Protein AF-A0A921BFM6-F1 (afdb_monomer)

pLDDT: mean 83.02, std 19.75, range [36.56, 97.94]

Structure (mmCIF, N/CA/C/O backbone):
data_AF-A0A921BFM6-F1
#
_entry.id   AF-A0A921BFM6-F1
#
loop_
_atom_site.group_PDB
_atom_site.id
_atom_site.type_symbol
_atom_site.label_atom_id
_atom_site.label_alt_id
_atom_site.label_comp_id
_atom_site.label_asym_id
_atom_site.label_entity_id
_atom_site.label_seq_id
_atom_site.pdbx_PDB_ins_code
_atom_site.Cartn_x
_atom_site.Cartn_y
_atom_site.Cartn_z
_atom_site.occupancy
_atom_site.B_iso_or_equiv
_atom_site.auth_seq_id
_atom_site.auth_comp_id
_atom_site.auth_asym_id
_atom_site.auth_atom_id
_atom_site.pdbx_PDB_model_num
ATOM 1 N N . MET A 1 1 ? 4.224 18.961 5.318 1.00 77.62 1 MET A N 1
ATOM 2 C CA . MET A 1 1 ? 5.336 17.992 5.447 1.00 77.62 1 MET A CA 1
ATOM 3 C C . MET A 1 1 ? 6.058 17.922 4.110 1.00 77.62 1 MET A C 1
ATOM 5 O O . MET A 1 1 ? 5.379 17.874 3.093 1.00 77.62 1 MET A O 1
ATOM 9 N N . ASN A 1 2 ? 7.393 17.958 4.097 1.00 95.88 2 ASN A N 1
ATOM 10 C CA . ASN A 1 2 ? 8.196 17.731 2.885 1.00 95.88 2 ASN A CA 1
ATOM 11 C C . ASN A 1 2 ? 8.639 16.253 2.784 1.00 95.88 2 ASN A C 1
ATOM 13 O O . ASN A 1 2 ? 8.451 15.473 3.718 1.00 95.88 2 ASN A O 1
ATOM 17 N N . VAL A 1 3 ? 9.223 15.857 1.651 1.00 94.50 3 VAL A N 1
ATOM 18 C CA . VAL A 1 3 ? 9.601 14.454 1.385 1.00 94.50 3 VAL A CA 1
ATOM 19 C C . VAL A 1 3 ? 10.648 13.932 2.377 1.00 94.50 3 VAL A C 1
ATOM 21 O O . VAL A 1 3 ? 10.538 12.802 2.859 1.00 94.50 3 VAL A O 1
ATOM 24 N N . THR A 1 4 ? 11.642 14.754 2.722 1.00 97.62 4 THR A N 1
ATOM 25 C CA . THR A 1 4 ? 12.706 14.390 3.670 1.00 97.62 4 THR A CA 1
ATOM 26 C C . THR A 1 4 ? 12.125 14.057 5.041 1.00 97.62 4 THR A C 1
ATOM 28 O O . THR A 1 4 ? 12.403 13.002 5.609 1.00 97.62 4 THR A O 1
ATOM 31 N N . GLU A 1 5 ? 11.245 14.920 5.536 1.00 97.31 5 GLU A N 1
ATOM 32 C CA . GLU A 1 5 ? 10.546 14.738 6.801 1.00 97.31 5 G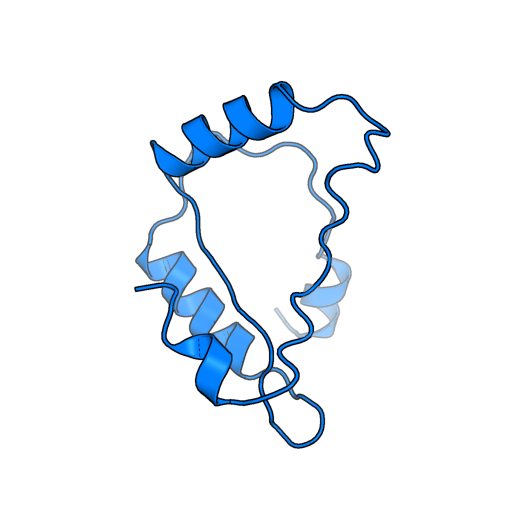LU A CA 1
ATOM 33 C C . GLU A 1 5 ? 9.641 13.501 6.817 1.00 97.31 5 GLU A C 1
ATOM 35 O O . GLU A 1 5 ? 9.604 12.778 7.813 1.00 97.31 5 GLU A O 1
ATOM 40 N N . ALA A 1 6 ? 8.905 13.252 5.730 1.00 95.19 6 ALA A N 1
ATOM 41 C CA . ALA A 1 6 ? 8.054 12.070 5.604 1.00 95.19 6 ALA A CA 1
ATOM 42 C C . ALA A 1 6 ? 8.881 10.782 5.703 1.00 95.19 6 ALA A C 1
ATOM 44 O O . ALA A 1 6 ? 8.518 9.843 6.413 1.00 95.19 6 ALA A O 1
ATOM 45 N N . THR A 1 7 ? 10.036 10.774 5.038 1.00 95.56 7 THR A N 1
ATOM 46 C CA . THR A 1 7 ? 10.950 9.630 5.016 1.00 95.56 7 THR A CA 1
ATOM 47 C C . THR A 1 7 ? 11.540 9.353 6.399 1.00 95.56 7 THR A C 1
ATOM 49 O O . THR A 1 7 ? 11.587 8.198 6.816 1.00 95.56 7 THR A O 1
ATOM 52 N N . GLN A 1 8 ? 11.936 10.397 7.135 1.00 96.81 8 GLN A N 1
ATOM 53 C CA . GLN A 1 8 ? 12.488 10.272 8.491 1.00 96.81 8 GLN A CA 1
ATOM 54 C C . GLN A 1 8 ? 11.453 9.796 9.519 1.00 96.81 8 GLN A C 1
ATOM 56 O O . GLN A 1 8 ? 11.798 9.064 10.443 1.00 96.81 8 GLN A O 1
ATOM 61 N N . ARG A 1 9 ? 10.183 10.193 9.368 1.00 97.12 9 ARG A N 1
ATOM 62 C CA . ARG A 1 9 ? 9.104 9.807 10.293 1.00 97.12 9 ARG A CA 1
ATOM 63 C C . ARG A 1 9 ? 8.571 8.390 10.064 1.00 97.12 9 ARG A C 1
ATOM 65 O O . ARG A 1 9 ? 7.924 7.842 10.954 1.00 97.12 9 ARG A O 1
ATOM 72 N N . ARG A 1 10 ? 8.814 7.779 8.899 1.00 96.50 10 ARG A N 1
ATOM 73 C CA . ARG A 1 10 ? 8.333 6.426 8.588 1.00 96.50 10 ARG A CA 1
ATOM 74 C C . ARG A 1 10 ? 8.991 5.390 9.507 1.00 96.50 10 ARG A C 1
ATOM 76 O O . ARG A 1 10 ? 10.194 5.152 9.429 1.00 96.50 10 ARG A O 1
ATOM 83 N N . ALA A 1 11 ? 8.178 4.687 10.289 1.00 96.31 11 ALA A N 1
ATOM 84 C CA . ALA A 1 11 ? 8.619 3.619 11.184 1.00 96.31 11 ALA A CA 1
ATOM 85 C C . ALA A 1 11 ? 7.913 2.286 10.886 1.00 96.31 11 ALA A C 1
ATOM 87 O O . ALA A 1 11 ? 6.803 2.255 10.356 1.00 96.31 11 ALA A O 1
ATOM 88 N N . SER A 1 12 ? 8.556 1.171 11.246 1.00 96.88 12 SER A N 1
ATOM 89 C CA . SER A 1 12 ? 7.929 -0.157 11.217 1.00 96.88 12 SER A CA 1
ATOM 90 C C . SER A 1 12 ? 7.109 -0.368 12.491 1.00 96.88 12 SER A C 1
ATOM 92 O O . SER A 1 12 ? 7.651 -0.749 13.532 1.00 96.88 12 SER A O 1
ATOM 94 N N . ILE A 1 13 ? 5.809 -0.095 12.403 1.00 96.81 13 ILE A N 1
ATOM 95 C CA . ILE A 1 13 ? 4.853 -0.233 13.507 1.00 96.81 13 ILE A CA 1
ATOM 96 C C . ILE A 1 13 ? 4.527 -1.714 13.750 1.00 96.81 13 ILE A C 1
ATOM 98 O O . ILE A 1 13 ? 4.342 -2.477 12.804 1.00 96.81 13 ILE A O 1
ATOM 102 N N . ARG A 1 14 ? 4.493 -2.127 15.025 1.00 96.38 14 ARG A N 1
ATOM 103 C CA . ARG A 1 14 ? 4.275 -3.528 15.449 1.00 96.38 14 ARG A CA 1
ATOM 104 C C . ARG A 1 14 ? 2.993 -3.753 16.258 1.00 96.38 14 ARG A C 1
ATOM 106 O O . ARG A 1 14 ? 2.728 -4.880 16.655 1.00 96.38 14 ARG A O 1
ATOM 113 N N . SER A 1 15 ? 2.216 -2.702 16.503 1.00 96.31 15 SER A N 1
ATOM 114 C CA . SER A 1 15 ? 0.903 -2.764 17.149 1.00 96.31 15 SER A CA 1
ATOM 115 C C . SER A 1 15 ? 0.013 -1.677 16.551 1.00 96.31 15 SER A C 1
ATOM 117 O O . SER A 1 15 ? 0.481 -0.553 16.366 1.00 96.31 15 SER A O 1
ATOM 119 N N . PHE A 1 16 ? -1.231 -2.017 16.222 1.00 94.50 16 PHE A N 1
ATOM 120 C CA . PHE A 1 16 ? -2.188 -1.134 15.552 1.00 94.50 16 PHE A CA 1
ATOM 121 C C . PHE A 1 16 ? -3.439 -0.965 16.412 1.00 94.50 16 PHE A C 1
ATOM 123 O O . PHE A 1 16 ? -3.787 -1.854 17.190 1.00 94.50 16 PHE A O 1
ATOM 130 N N . LEU A 1 17 ? -4.108 0.176 16.259 1.00 96.69 17 LEU A N 1
ATOM 131 C CA . LEU A 1 17 ? -5.410 0.423 16.872 1.00 96.69 17 LEU A CA 1
ATOM 132 C C . LEU A 1 17 ? -6.488 -0.466 16.225 1.00 96.69 17 LEU A C 1
ATOM 134 O O . LEU A 1 17 ? -6.311 -0.899 15.083 1.00 96.69 17 LEU A O 1
ATOM 138 N N . PRO A 1 18 ? -7.595 -0.751 16.935 1.00 93.12 18 PRO A N 1
ATOM 139 C CA . PRO A 1 18 ? -8.716 -1.506 16.377 1.00 93.12 18 PRO A CA 1
ATOM 140 C C . PRO A 1 18 ? -9.522 -0.706 15.341 1.00 93.12 18 PRO A C 1
ATOM 142 O O . PRO A 1 18 ? -10.347 -1.293 14.644 1.00 93.12 18 PRO A O 1
ATOM 145 N N . ASP A 1 19 ? -9.296 0.606 15.243 1.00 94.50 19 ASP A N 1
ATOM 146 C CA . ASP A 1 19 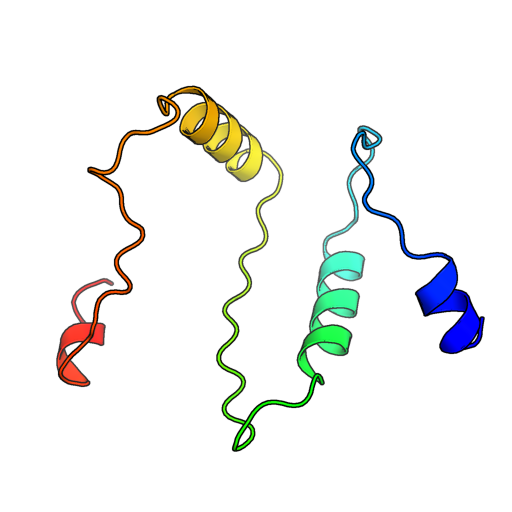? -10.016 1.498 14.339 1.00 94.50 19 ASP A CA 1
ATOM 147 C C . ASP A 1 19 ? -9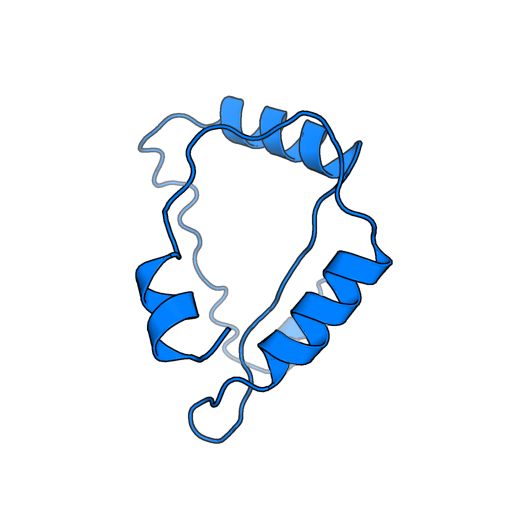.688 1.185 12.867 1.00 94.50 19 ASP A C 1
ATOM 149 O O . ASP A 1 19 ? -8.519 1.258 12.466 1.00 94.50 19 ASP A O 1
ATOM 153 N N . PRO A 1 20 ? -10.691 0.834 12.041 1.00 92.88 20 PRO A N 1
ATOM 154 C CA . PRO A 1 20 ? -10.464 0.556 10.632 1.00 92.88 20 PRO A CA 1
ATOM 155 C C . PRO A 1 20 ? -10.204 1.847 9.843 1.00 92.88 20 PRO A C 1
ATOM 157 O O . PRO A 1 20 ? -10.752 2.908 10.137 1.00 92.88 20 PRO A O 1
ATOM 160 N N . VAL A 1 21 ? -9.394 1.731 8.791 1.00 94.81 21 VAL A N 1
ATOM 161 C CA . VAL A 1 21 ? -9.232 2.770 7.762 1.00 94.81 21 VAL A CA 1
ATOM 162 C C . VAL A 1 21 ? -10.375 2.629 6.754 1.00 94.81 21 VAL A C 1
ATOM 164 O O . VAL A 1 21 ? -10.758 1.500 6.443 1.00 94.81 21 VAL A O 1
ATOM 167 N N . THR A 1 22 ? -10.922 3.738 6.244 1.00 95.19 22 THR A N 1
ATOM 168 C CA . THR A 1 22 ? -12.017 3.660 5.263 1.00 95.19 22 THR A CA 1
ATOM 169 C C . THR A 1 22 ? -11.518 3.177 3.901 1.00 95.19 22 THR A C 1
ATOM 171 O O . THR A 1 22 ? -10.348 3.355 3.543 1.00 95.19 22 THR A O 1
ATOM 174 N N . ASP A 1 23 ? -12.412 2.584 3.113 1.00 93.69 23 ASP A N 1
ATOM 175 C CA . ASP A 1 23 ? -12.062 2.071 1.788 1.00 93.69 23 ASP A CA 1
ATOM 176 C C . ASP A 1 23 ? -11.652 3.200 0.829 1.00 93.69 23 ASP A C 1
ATOM 178 O O . ASP A 1 23 ? -10.746 3.020 0.015 1.00 93.69 23 ASP A O 1
ATOM 182 N N . GLU A 1 24 ? -12.240 4.392 0.967 1.00 96.88 24 GLU A N 1
ATOM 183 C CA . GLU A 1 24 ? -11.865 5.582 0.196 1.00 96.88 24 GLU A CA 1
ATOM 184 C C . GLU A 1 24 ? -10.420 5.994 0.481 1.00 96.88 24 GLU A C 1
ATOM 186 O O . GLU A 1 24 ? -9.640 6.202 -0.445 1.00 96.88 24 GLU A O 1
ATOM 191 N N . GLN A 1 25 ? -10.023 6.031 1.757 1.00 96.62 25 GLN A N 1
ATOM 192 C CA . GLN A 1 25 ? -8.652 6.373 2.142 1.00 96.62 25 GLN A CA 1
ATOM 193 C C . GLN A 1 25 ? -7.639 5.362 1.594 1.00 96.62 25 GLN A C 1
ATOM 195 O O . GLN A 1 25 ? -6.551 5.742 1.155 1.00 96.62 25 GLN A O 1
ATOM 200 N N . ILE A 1 26 ? -7.983 4.070 1.614 1.00 96.50 26 ILE A N 1
ATOM 201 C CA . ILE A 1 26 ? -7.135 3.014 1.050 1.00 96.50 26 ILE A CA 1
ATOM 202 C C . ILE A 1 26 ? -7.019 3.188 -0.465 1.00 96.50 26 ILE A C 1
ATOM 204 O O . ILE A 1 26 ? -5.915 3.105 -1.006 1.00 96.50 26 ILE A O 1
ATOM 208 N N . LYS A 1 27 ? -8.136 3.446 -1.148 1.00 96.31 27 LYS A N 1
ATOM 209 C CA . LYS A 1 27 ? -8.167 3.662 -2.594 1.00 96.31 27 LYS A CA 1
ATOM 210 C C . LYS A 1 27 ? -7.285 4.842 -2.998 1.00 96.31 27 LYS A C 1
ATOM 212 O O . LYS A 1 27 ? -6.393 4.658 -3.824 1.00 96.31 27 LYS A O 1
ATOM 217 N N . ASP A 1 28 ? -7.467 5.997 -2.365 1.00 97.94 28 ASP A N 1
ATOM 218 C CA . ASP A 1 28 ? -6.689 7.206 -2.647 1.00 97.94 28 ASP A CA 1
ATOM 219 C C . ASP A 1 28 ? -5.184 6.962 -2.442 1.00 97.94 28 ASP A C 1
ATOM 221 O O . ASP A 1 28 ? -4.348 7.345 -3.266 1.00 97.94 28 ASP A O 1
ATOM 225 N N . LEU A 1 29 ? -4.817 6.257 -1.366 1.00 97.19 29 LEU A N 1
ATOM 226 C CA . LEU A 1 29 ? -3.428 5.900 -1.085 1.00 97.19 29 LEU A CA 1
ATOM 227 C C . LEU A 1 29 ? -2.833 4.997 -2.177 1.00 97.19 29 LEU A C 1
ATOM 229 O O . LEU A 1 29 ? -1.693 5.208 -2.604 1.00 97.19 29 LEU A O 1
ATOM 233 N N . LEU A 1 30 ? -3.586 3.996 -2.634 1.00 96.75 30 LEU A N 1
ATOM 234 C CA . LEU A 1 30 ? -3.136 3.070 -3.672 1.00 96.75 30 LEU A CA 1
ATOM 235 C C . LEU A 1 30 ? -3.021 3.740 -5.044 1.00 96.75 30 LEU A C 1
ATOM 237 O O . LEU A 1 30 ? -2.072 3.443 -5.769 1.00 96.75 30 LEU A O 1
ATOM 241 N N . GLU A 1 31 ? -3.918 4.670 -5.379 1.00 96.50 31 GLU A N 1
ATOM 242 C CA . GLU A 1 31 ? -3.839 5.470 -6.609 1.00 96.50 31 GLU A CA 1
ATOM 243 C C . GLU A 1 31 ? -2.582 6.351 -6.646 1.00 96.50 31 GLU A C 1
ATOM 245 O O . GLU A 1 31 ? -1.934 6.491 -7.685 1.00 96.50 31 GLU A O 1
ATOM 250 N N . VAL A 1 32 ? -2.180 6.920 -5.507 1.00 96.62 32 VAL A N 1
ATOM 251 C CA . VAL A 1 32 ? -0.919 7.670 -5.415 1.00 96.62 32 VAL A CA 1
ATOM 252 C C . VAL A 1 32 ? 0.282 6.724 -5.503 1.00 96.62 32 VAL A C 1
ATOM 254 O O . VAL A 1 32 ? 1.238 7.000 -6.235 1.00 96.62 32 VAL A O 1
ATOM 257 N N . ALA A 1 33 ? 0.241 5.594 -4.793 1.00 95.94 33 ALA A N 1
ATOM 258 C CA . ALA A 1 33 ? 1.333 4.622 -4.759 1.00 95.94 33 ALA A CA 1
ATOM 259 C C . ALA A 1 33 ? 1.589 3.956 -6.122 1.00 95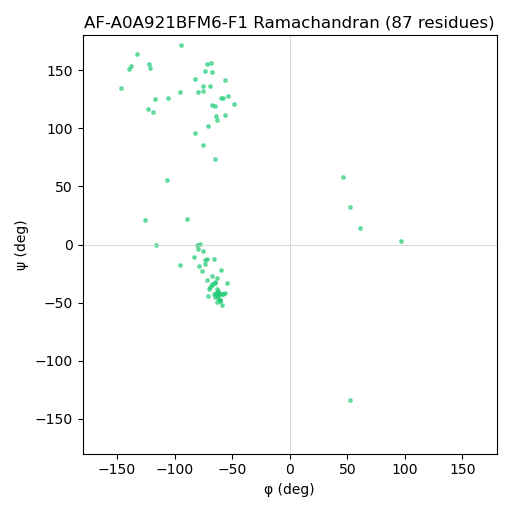.94 33 ALA A C 1
ATOM 261 O O . ALA A 1 33 ? 2.741 3.661 -6.452 1.00 95.94 33 ALA A O 1
ATOM 262 N N . SER A 1 34 ? 0.552 3.765 -6.944 1.00 95.38 34 SER A N 1
ATOM 263 C CA . SER A 1 34 ? 0.673 3.151 -8.273 1.00 95.38 34 SER A CA 1
ATOM 264 C C . SER A 1 34 ? 1.489 3.986 -9.262 1.00 95.38 34 SER A C 1
ATOM 266 O O . SER A 1 34 ? 1.871 3.488 -10.316 1.00 95.38 34 SER A O 1
ATOM 268 N N . ARG A 1 35 ? 1.788 5.250 -8.940 1.00 95.06 35 ARG A N 1
ATOM 269 C CA . ARG A 1 35 ? 2.628 6.133 -9.763 1.00 95.06 35 ARG A CA 1
ATOM 270 C C . ARG A 1 35 ? 4.128 5.896 -9.576 1.00 95.06 35 ARG A C 1
ATOM 272 O O . ARG A 1 35 ? 4.929 6.598 -10.195 1.00 95.06 35 ARG A O 1
ATOM 279 N N . ALA A 1 36 ? 4.525 4.958 -8.714 1.00 95.75 36 ALA A N 1
ATOM 280 C CA . ALA A 1 36 ? 5.926 4.606 -8.530 1.00 95.75 36 ALA A CA 1
ATOM 281 C C . ALA A 1 36 ? 6.568 4.178 -9.869 1.00 95.75 36 ALA A C 1
ATOM 283 O O . ALA A 1 36 ? 5.928 3.501 -10.671 1.00 95.75 36 ALA A O 1
ATOM 284 N N . PRO A 1 37 ? 7.827 4.545 -10.154 1.00 95.88 37 PRO A N 1
ATOM 285 C CA . PRO A 1 37 ? 8.491 4.101 -11.374 1.00 95.88 37 PRO A CA 1
ATOM 286 C C . PRO A 1 37 ? 8.740 2.585 -11.349 1.00 95.88 37 PRO A C 1
ATOM 288 O O . PRO A 1 37 ? 9.002 1.990 -10.304 1.00 95.88 37 PRO A O 1
ATOM 291 N N . SER A 1 38 ? 8.714 1.956 -12.523 1.00 96.19 38 SER A N 1
ATOM 292 C CA . SER A 1 38 ? 9.101 0.553 -12.713 1.00 96.19 38 SER A CA 1
ATOM 293 C C . SER A 1 38 ? 9.933 0.392 -13.985 1.00 96.19 38 SER A C 1
ATOM 295 O O . SER A 1 38 ? 9.823 1.194 -14.914 1.00 96.19 38 SER A O 1
ATOM 297 N N . GLY A 1 39 ? 10.789 -0.632 -14.039 1.00 96.06 39 GLY A N 1
ATOM 298 C CA . GLY A 1 39 ? 11.601 -0.916 -15.227 1.00 96.06 39 GLY A CA 1
ATOM 299 C C . GLY A 1 39 ? 10.714 -1.143 -16.453 1.00 96.06 39 GLY A C 1
ATOM 300 O O . GLY A 1 39 ? 9.780 -1.938 -16.391 1.00 96.06 39 GLY A O 1
ATOM 301 N N . GLY A 1 40 ? 10.954 -0.399 -17.536 1.00 96.06 40 GLY A N 1
ATOM 302 C CA . GLY A 1 40 ? 10.100 -0.431 -18.732 1.00 96.06 40 GLY A CA 1
ATOM 303 C C . GLY A 1 40 ? 8.644 -0.005 -18.490 1.00 96.06 40 GLY A C 1
ATOM 304 O O . GLY A 1 40 ? 7.792 -0.285 -19.323 1.00 96.06 40 GLY A O 1
ATOM 305 N N . ASN A 1 41 ? 8.350 0.626 -17.346 1.00 94.38 41 ASN A N 1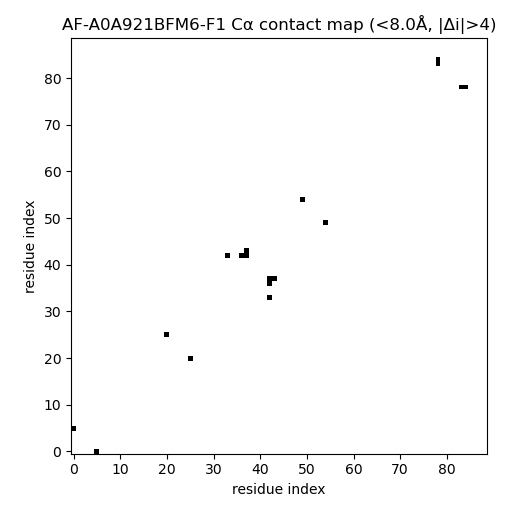
ATOM 306 C CA . ASN A 1 41 ? 7.007 0.982 -16.890 1.00 94.38 41 ASN A CA 1
ATOM 307 C C . ASN A 1 41 ? 6.000 -0.190 -16.882 1.00 94.38 41 ASN A C 1
ATOM 309 O O . ASN A 1 41 ? 4.807 0.004 -17.115 1.00 94.38 41 ASN A O 1
ATOM 313 N N . VAL A 1 42 ? 6.470 -1.415 -16.628 1.00 95.75 42 VAL A N 1
ATOM 31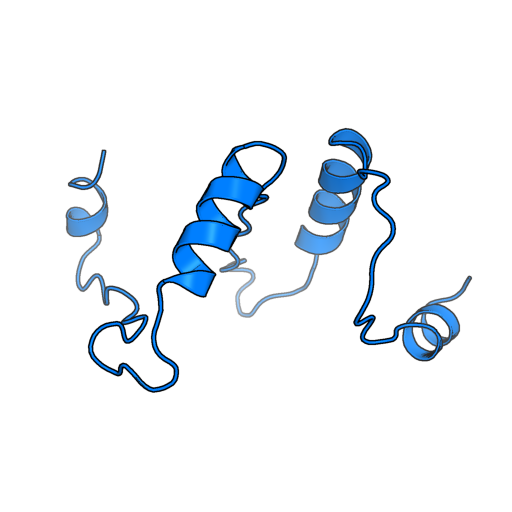4 C CA . VAL A 1 42 ? 5.622 -2.621 -16.677 1.00 95.75 42 VAL A CA 1
ATOM 315 C C . VAL A 1 42 ? 4.665 -2.753 -15.492 1.00 95.75 42 VAL A C 1
ATOM 317 O O . VAL A 1 42 ? 3.770 -3.589 -15.541 1.00 95.75 42 VAL A O 1
ATOM 320 N N . GLN A 1 43 ? 4.865 -1.960 -14.433 1.00 95.19 43 GLN A N 1
ATOM 321 C CA . GLN A 1 43 ? 3.989 -1.873 -13.257 1.00 95.19 43 GLN A CA 1
ATOM 322 C C . GLN A 1 43 ? 3.586 -3.262 -12.717 1.00 95.19 43 GLN A C 1
ATOM 324 O O . GLN A 1 43 ? 2.405 -3.597 -12.653 1.00 95.19 43 GLN A O 1
ATOM 329 N N . PRO A 1 44 ? 4.556 -4.123 -12.346 1.00 95.38 44 PRO A N 1
ATOM 330 C CA . PRO A 1 44 ? 4.304 -5.551 -12.142 1.00 95.38 44 PRO A CA 1
ATOM 331 C C . PRO A 1 44 ? 3.614 -5.869 -10.805 1.00 95.38 44 PRO A C 1
ATOM 333 O O . PRO A 1 44 ? 3.417 -7.040 -10.472 1.00 95.38 44 PRO A O 1
ATOM 336 N N . TRP A 1 45 ? 3.317 -4.854 -9.991 1.00 94.12 45 TRP A N 1
ATOM 337 C CA . TRP A 1 45 ? 2.710 -5.031 -8.679 1.00 94.12 45 TRP A CA 1
ATOM 338 C C . TRP A 1 45 ? 1.265 -5.516 -8.802 1.00 94.12 45 TRP A C 1
ATOM 340 O O . TRP A 1 45 ? 0.468 -5.010 -9.587 1.00 94.12 45 TRP A O 1
ATOM 350 N N . ARG A 1 46 ? 0.917 -6.494 -7.963 1.00 94.44 46 ARG A N 1
ATOM 351 C CA . ARG A 1 46 ? -0.462 -6.916 -7.712 1.00 94.44 46 ARG A CA 1
ATOM 352 C C . ARG A 1 46 ? -0.740 -6.679 -6.240 1.00 94.44 46 ARG A C 1
ATOM 354 O O . ARG A 1 46 ? -0.098 -7.302 -5.394 1.00 94.44 46 ARG A O 1
ATOM 361 N N . VAL A 1 47 ? -1.643 -5.752 -5.951 1.00 94.44 47 VAL A N 1
ATOM 362 C CA . VAL A 1 47 ? -2.010 -5.387 -4.584 1.00 94.44 47 VAL A CA 1
ATOM 363 C C . VAL A 1 47 ? -3.384 -5.967 -4.295 1.00 94.44 47 VAL A C 1
ATOM 365 O O . VAL A 1 47 ? -4.323 -5.736 -5.050 1.00 94.44 47 VAL A O 1
ATOM 368 N N . TYR A 1 48 ? -3.484 -6.724 -3.207 1.00 94.31 48 TYR A N 1
ATOM 369 C CA . TYR A 1 48 ? -4.743 -7.254 -2.700 1.00 94.31 48 TYR A CA 1
ATOM 370 C C . TYR A 1 48 ? -4.975 -6.661 -1.317 1.00 94.31 48 TYR A C 1
ATOM 372 O O . TYR A 1 48 ? -4.112 -6.770 -0.445 1.00 94.31 48 TYR A O 1
ATOM 380 N N . VAL A 1 49 ? -6.126 -6.024 -1.131 1.00 94.00 49 VAL A N 1
ATOM 381 C CA . VAL A 1 49 ? -6.556 -5.481 0.159 1.00 94.00 49 VAL A CA 1
ATOM 382 C C . VAL A 1 49 ? -7.459 -6.515 0.823 1.00 94.00 49 VAL A C 1
ATOM 384 O O . VAL A 1 49 ? -8.364 -7.044 0.181 1.00 94.00 49 VAL A O 1
ATOM 387 N N . ILE A 1 50 ? -7.193 -6.826 2.092 1.00 93.94 50 ILE A N 1
ATOM 388 C CA . ILE A 1 50 ? -7.978 -7.778 2.885 1.00 93.94 50 ILE A CA 1
ATOM 389 C C . ILE A 1 50 ? -8.493 -7.092 4.153 1.00 93.94 50 ILE A C 1
ATOM 391 O O . ILE A 1 50 ? -7.708 -6.685 5.002 1.00 93.94 50 ILE A O 1
ATOM 395 N N . ASN A 1 51 ? -9.817 -6.980 4.274 1.00 92.50 51 ASN A N 1
ATOM 396 C CA . ASN A 1 51 ? -10.528 -6.336 5.385 1.00 92.50 51 ASN A CA 1
ATOM 397 C C . ASN A 1 51 ? -11.680 -7.230 5.895 1.00 92.50 51 ASN A C 1
ATOM 399 O O . ASN A 1 51 ? -12.078 -8.188 5.219 1.00 92.50 51 ASN A O 1
ATOM 403 N N . GLY A 1 52 ? -12.201 -6.934 7.092 1.00 90.56 52 GLY A N 1
ATOM 404 C CA . GLY A 1 52 ?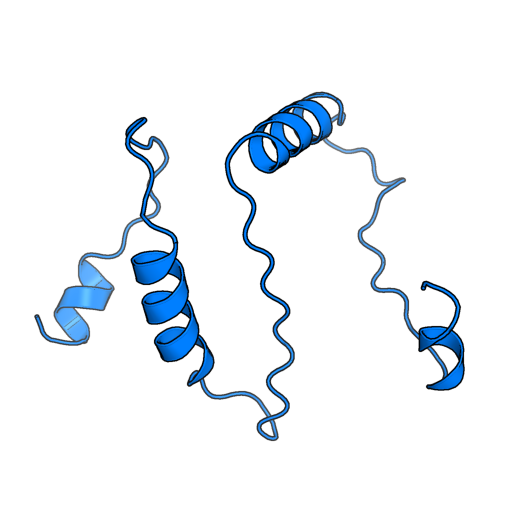 -13.329 -7.653 7.707 1.00 90.56 52 GLY A CA 1
ATOM 405 C C . GLY A 1 52 ? -13.117 -9.170 7.764 1.00 90.56 52 GLY A C 1
ATOM 406 O O . GLY A 1 52 ? -12.020 -9.641 8.074 1.00 90.56 52 GLY A O 1
ATOM 407 N N . ASP A 1 53 ? -14.136 -9.935 7.370 1.00 93.12 53 ASP A N 1
ATOM 408 C CA . ASP A 1 53 ? -14.128 -11.404 7.376 1.00 93.12 53 ASP A CA 1
ATOM 409 C C . ASP A 1 53 ? -12.941 -12.011 6.612 1.00 93.12 53 ASP A C 1
ATOM 411 O O . ASP A 1 53 ? -12.429 -13.074 6.964 1.00 93.12 53 ASP A O 1
ATOM 415 N N . SER A 1 54 ? -12.478 -11.355 5.539 1.00 93.56 54 SER A N 1
ATOM 416 C CA . SER A 1 54 ? -11.337 -11.856 4.761 1.00 93.56 54 SER A CA 1
ATOM 417 C C . SER A 1 54 ? -10.028 -11.799 5.551 1.00 93.56 54 SER A C 1
ATOM 419 O O . SER A 1 54 ? -9.207 -12.713 5.443 1.00 93.56 54 SER A O 1
ATOM 421 N N . MET A 1 55 ? -9.863 -10.780 6.400 1.00 93.06 55 MET A N 1
ATOM 422 C CA . MET A 1 55 ? -8.717 -10.650 7.295 1.00 93.06 55 MET A CA 1
ATOM 423 C C . MET A 1 55 ? -8.772 -11.699 8.410 1.00 93.06 55 MET A C 1
ATOM 425 O O . MET A 1 55 ? -7.741 -12.270 8.762 1.00 93.06 55 MET A O 1
ATOM 429 N N . GLU A 1 56 ? -9.955 -12.007 8.941 1.00 93.69 56 GLU A N 1
ATOM 430 C CA . GLU A 1 56 ? -10.118 -13.070 9.941 1.00 93.69 56 GLU A CA 1
ATOM 431 C C . GLU A 1 56 ? -9.753 -14.439 9.371 1.00 93.69 56 GLU A C 1
ATOM 433 O O . GLU A 1 56 ? -8.901 -15.132 9.933 1.00 93.69 56 GLU A O 1
ATOM 438 N N . ARG A 1 57 ? -10.291 -14.781 8.192 1.00 94.50 57 ARG A N 1
ATOM 439 C CA . ARG A 1 57 ? -9.914 -16.009 7.474 1.00 94.50 57 ARG A CA 1
ATOM 440 C C . ARG A 1 57 ? -8.410 -16.074 7.217 1.00 94.50 57 ARG A C 1
ATOM 442 O O . ARG A 1 57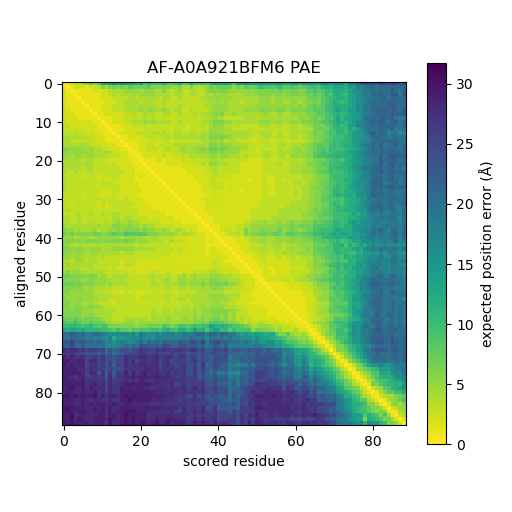 ? -7.801 -17.129 7.397 1.00 94.50 57 ARG A O 1
ATOM 449 N N . PHE A 1 58 ? -7.799 -14.954 6.829 1.00 93.50 58 PHE A N 1
ATOM 450 C CA . PHE A 1 58 ? -6.358 -14.878 6.604 1.00 93.50 58 PHE A CA 1
ATOM 451 C C . PHE A 1 58 ? -5.556 -15.108 7.891 1.00 93.50 58 PHE A C 1
ATOM 453 O O . PHE A 1 58 ? -4.591 -15.871 7.878 1.00 93.50 58 PHE A O 1
ATOM 460 N N . ARG A 1 59 ? -5.964 -14.516 9.019 1.00 92.19 59 ARG A N 1
ATOM 461 C CA . ARG A 1 59 ? -5.325 -14.742 10.326 1.00 92.19 59 ARG A CA 1
ATOM 462 C C . ARG A 1 59 ? -5.398 -16.210 10.732 1.00 92.19 59 ARG A C 1
ATOM 464 O O . ARG A 1 59 ? -4.362 -16.785 11.054 1.00 92.19 59 ARG A O 1
ATOM 471 N N . SER A 1 60 ? -6.573 -16.836 10.634 1.00 94.06 60 SER A N 1
ATOM 472 C CA . SER A 1 60 ? -6.737 -18.270 10.907 1.00 94.06 60 SER A CA 1
ATOM 473 C C . SER A 1 60 ? -5.851 -19.128 10.001 1.00 94.06 60 SER A C 1
ATOM 475 O O . SER A 1 60 ? -5.188 -20.051 10.479 1.00 94.06 60 SER A O 1
ATOM 477 N N . PHE A 1 61 ? -5.775 -18.795 8.709 1.00 91.38 61 PHE A N 1
ATOM 478 C CA . PHE A 1 61 ? -4.898 -19.481 7.762 1.00 91.38 61 PHE A CA 1
ATOM 479 C C . PHE A 1 61 ? -3.420 -19.370 8.163 1.00 91.38 61 PHE A C 1
ATOM 481 O O . PHE A 1 61 ? -2.725 -20.385 8.226 1.00 91.38 61 PHE A O 1
ATOM 488 N N . ILE A 1 62 ? -2.936 -18.168 8.489 1.00 90.94 62 ILE A N 1
ATOM 489 C CA . ILE A 1 62 ? -1.544 -17.952 8.907 1.00 90.94 62 ILE A CA 1
ATOM 490 C C . ILE A 1 62 ? -1.231 -18.668 10.225 1.00 90.94 62 ILE A C 1
ATOM 492 O O . ILE A 1 62 ? -0.184 -19.304 10.318 1.00 90.94 62 ILE A O 1
ATOM 496 N N . SER A 1 63 ? -2.129 -18.635 11.211 1.00 90.44 63 SER A N 1
ATOM 497 C CA . SER A 1 63 ? -1.941 -19.335 12.490 1.00 90.44 63 SER A CA 1
ATOM 498 C C . SER A 1 63 ? -1.861 -20.856 12.337 1.00 90.44 63 SER A C 1
ATOM 500 O O . SER A 1 63 ? -1.189 -21.511 13.128 1.00 90.44 63 SER A O 1
ATOM 502 N N . SER A 1 64 ? -2.511 -21.424 11.316 1.00 88.50 64 SER A N 1
ATOM 503 C CA . SER A 1 64 ? -2.456 -22.866 11.039 1.00 88.50 64 SER A CA 1
ATOM 504 C C . SER A 1 64 ? -1.116 -23.332 10.445 1.00 88.50 64 SER A C 1
ATOM 506 O O . SER A 1 64 ? -0.810 -24.526 10.467 1.00 88.50 64 SER A O 1
ATOM 508 N N . ARG A 1 65 ? -0.288 -22.410 9.927 1.00 85.19 65 ARG A N 1
ATOM 509 C CA . ARG A 1 65 ? 1.001 -22.745 9.311 1.00 85.19 65 ARG A CA 1
ATOM 510 C C . ARG A 1 65 ? 2.092 -22.982 10.351 1.00 85.19 65 ARG A C 1
ATOM 512 O O . ARG A 1 65 ? 2.353 -22.146 11.211 1.00 85.19 65 ARG A O 1
ATOM 519 N N . LYS A 1 66 ? 2.819 -24.091 10.196 1.00 79.06 66 LYS A N 1
ATOM 520 C CA . LYS A 1 66 ? 4.048 -24.354 10.956 1.00 79.06 66 LYS A CA 1
ATOM 521 C C . LYS A 1 66 ? 5.201 -23.494 10.407 1.00 79.06 66 LYS A C 1
ATOM 523 O O . LYS A 1 66 ? 5.416 -23.494 9.191 1.00 79.06 66 LYS A O 1
ATOM 528 N N . PRO A 1 67 ? 5.976 -22.792 11.254 1.00 69.94 67 PRO A N 1
ATOM 529 C CA . PRO A 1 67 ? 7.187 -22.107 10.809 1.00 69.94 67 PRO A CA 1
ATOM 530 C C . PRO A 1 67 ? 8.177 -23.122 10.218 1.00 69.94 67 PRO A C 1
ATOM 532 O O . PRO A 1 67 ? 8.510 -24.104 10.875 1.00 69.94 67 PRO A O 1
ATOM 535 N N . GLY A 1 68 ? 8.641 -22.898 8.985 1.00 66.44 68 GLY A N 1
ATOM 536 C CA . GLY A 1 68 ? 9.639 -23.755 8.326 1.00 66.44 68 GLY A CA 1
ATOM 537 C C . GLY A 1 68 ? 9.090 -24.826 7.377 1.00 66.44 68 GLY A C 1
ATOM 538 O O . GLY A 1 68 ? 9.878 -25.581 6.809 1.00 66.44 68 GLY A O 1
ATOM 539 N N . ASP A 1 69 ? 7.775 -24.885 7.146 1.00 65.69 69 ASP A N 1
ATOM 540 C CA . ASP A 1 69 ? 7.215 -25.778 6.130 1.00 65.69 69 ASP A CA 1
ATOM 541 C C . ASP A 1 69 ? 7.543 -25.278 4.707 1.00 65.69 69 ASP A C 1
ATOM 543 O O . ASP A 1 69 ? 6.956 -24.326 4.188 1.00 65.69 69 ASP A O 1
ATOM 547 N N . SER A 1 70 ? 8.533 -25.915 4.077 1.00 57.12 70 SER A N 1
ATOM 548 C CA . SER A 1 70 ? 8.998 -25.606 2.717 1.00 57.12 70 SER A CA 1
ATOM 549 C C . SER A 1 70 ? 8.110 -26.188 1.609 1.00 57.12 70 SER A C 1
ATOM 551 O O . SER A 1 70 ? 8.349 -25.898 0.431 1.00 57.12 70 SER A O 1
ATOM 553 N N . SER A 1 71 ? 7.078 -26.967 1.967 1.00 57.62 71 SER A N 1
ATOM 554 C CA . SER A 1 71 ? 6.133 -27.559 1.010 1.00 57.62 71 SER A CA 1
ATOM 555 C C . SER A 1 71 ? 5.273 -26.503 0.318 1.00 57.62 71 SER A C 1
ATOM 557 O O . SER A 1 71 ? 4.895 -26.676 -0.836 1.00 57.62 71 SER A O 1
ATOM 559 N N . THR A 1 72 ? 5.043 -25.359 0.976 1.00 53.00 72 THR A N 1
ATOM 560 C CA . THR A 1 72 ? 4.395 -24.193 0.367 1.00 53.00 72 THR A CA 1
ATOM 561 C C . THR A 1 72 ? 5.403 -23.088 0.100 1.00 53.00 72 THR A C 1
ATOM 563 O O . THR A 1 72 ? 5.247 -21.941 0.528 1.00 53.00 72 THR A O 1
ATOM 566 N N . ARG A 1 73 ? 6.468 -23.406 -0.642 1.00 50.16 73 ARG A N 1
ATOM 567 C CA . ARG A 1 73 ? 7.198 -22.342 -1.330 1.00 50.16 73 ARG A CA 1
ATOM 568 C C . ARG A 1 73 ? 6.153 -21.588 -2.151 1.00 50.16 73 ARG A C 1
ATOM 570 O O . ARG A 1 73 ? 5.398 -22.205 -2.895 1.00 50.16 73 ARG A O 1
ATOM 577 N N . CYS A 1 74 ? 6.097 -20.267 -2.009 1.00 49.44 74 CYS A N 1
ATOM 578 C CA . CYS A 1 74 ? 5.441 -19.418 -2.994 1.00 49.44 74 CYS A CA 1
ATOM 579 C C . CYS A 1 74 ? 6.262 -19.546 -4.285 1.00 49.44 74 CYS A C 1
ATOM 581 O O . CYS A 1 74 ? 7.090 -18.698 -4.612 1.00 49.44 74 CYS A O 1
ATOM 583 N N . THR A 1 75 ? 6.150 -20.688 -4.963 1.00 48.50 75 THR A N 1
ATOM 584 C CA . THR A 1 75 ? 6.618 -20.838 -6.324 1.00 48.50 75 THR A CA 1
ATOM 585 C C . THR A 1 75 ? 5.743 -19.890 -7.108 1.00 48.50 75 THR A C 1
ATOM 587 O O . THR A 1 75 ? 4.539 -20.114 -7.229 1.00 48.50 75 THR A O 1
ATOM 590 N N . ARG A 1 76 ? 6.333 -18.804 -7.611 1.00 43.59 76 ARG A N 1
ATOM 591 C CA . ARG A 1 76 ? 5.719 -18.097 -8.729 1.00 43.59 76 ARG A CA 1
ATOM 592 C C . ARG A 1 76 ? 5.377 -19.173 -9.760 1.00 43.59 76 ARG A C 1
ATOM 594 O O . ARG A 1 76 ? 6.310 -19.881 -10.153 1.00 43.59 76 ARG A O 1
ATOM 601 N N . PRO A 1 77 ? 4.109 -19.349 -10.165 1.00 46.88 77 PRO A N 1
ATOM 602 C CA . PRO A 1 77 ? 3.843 -20.134 -11.353 1.00 46.88 77 PRO A CA 1
ATOM 603 C C . PRO A 1 77 ? 4.654 -19.479 -12.472 1.00 46.88 77 PRO A C 1
ATOM 605 O O . PRO A 1 77 ? 4.445 -18.315 -12.821 1.00 46.88 77 PRO A O 1
ATOM 608 N N . VAL A 1 78 ? 5.683 -20.184 -12.942 1.00 50.28 78 VAL A N 1
ATOM 609 C CA . VAL A 1 78 ? 6.404 -19.797 -14.149 1.00 50.28 78 VAL A CA 1
ATOM 610 C C . VAL A 1 78 ? 5.472 -20.197 -15.276 1.00 50.28 78 VAL A C 1
ATOM 612 O O . VAL A 1 78 ? 5.552 -21.317 -15.770 1.00 50.28 78 VAL A O 1
ATOM 615 N N . PHE A 1 79 ? 4.534 -19.312 -15.611 1.00 48.00 79 PHE A N 1
ATOM 616 C CA . PHE A 1 79 ? 3.714 -19.477 -16.802 1.00 48.00 79 PHE A CA 1
ATOM 617 C C . PHE A 1 79 ? 4.664 -19.422 -17.986 1.00 48.00 79 PHE A C 1
ATOM 619 O O . PHE A 1 79 ? 5.244 -18.372 -18.277 1.00 48.00 79 PHE A O 1
ATOM 626 N N . LYS A 1 80 ? 4.898 -20.576 -18.611 1.00 49.59 80 LYS A N 1
ATOM 627 C CA . LYS A 1 80 ? 5.831 -20.651 -19.737 1.00 49.59 80 LYS A CA 1
ATOM 628 C C . LYS A 1 80 ? 5.215 -19.978 -20.958 1.00 49.59 80 LYS A C 1
ATOM 630 O O . LYS A 1 80 ? 5.946 -19.357 -21.720 1.00 49.59 80 LYS A O 1
ATOM 635 N N . ASN A 1 81 ? 3.882 -20.010 -21.076 1.00 39.47 81 ASN A N 1
ATOM 636 C CA . ASN A 1 81 ? 3.138 -19.493 -22.221 1.00 39.47 81 ASN A CA 1
ATOM 637 C C . ASN A 1 81 ? 1.853 -18.754 -21.793 1.00 39.47 81 ASN A C 1
ATOM 639 O O . ASN A 1 81 ? 1.222 -19.091 -20.792 1.00 39.47 81 ASN A O 1
ATOM 643 N N . ARG A 1 82 ? 1.422 -17.776 -22.605 1.00 50.50 82 ARG A N 1
ATOM 644 C CA . ARG A 1 82 ? 0.244 -16.909 -22.366 1.00 50.50 82 ARG A CA 1
ATOM 645 C C . ARG A 1 82 ? -1.088 -17.668 -22.238 1.00 50.50 82 ARG A C 1
ATOM 647 O O . ARG A 1 82 ? -2.025 -17.135 -21.657 1.00 50.50 82 ARG A O 1
ATOM 654 N N . THR A 1 83 ? -1.174 -18.886 -22.764 1.00 52.25 83 THR A N 1
ATOM 655 C CA . THR A 1 83 ? -2.405 -19.693 -22.791 1.00 52.25 83 THR A CA 1
ATOM 656 C C . THR A 1 83 ? -2.744 -20.323 -21.433 1.00 52.25 83 THR A C 1
ATOM 658 O O . THR A 1 83 ? -3.909 -20.568 -21.157 1.00 52.25 83 THR A O 1
ATOM 661 N N . GLU A 1 84 ? -1.764 -20.506 -20.541 1.00 48.56 84 GLU A N 1
ATOM 662 C CA . GLU A 1 84 ? -1.967 -21.118 -19.210 1.00 48.56 84 GLU A CA 1
ATOM 663 C C . GLU A 1 84 ? -2.654 -20.175 -18.201 1.00 48.56 84 GLU A C 1
ATOM 665 O O . GLU A 1 84 ? -2.979 -20.570 -17.086 1.00 48.56 84 GL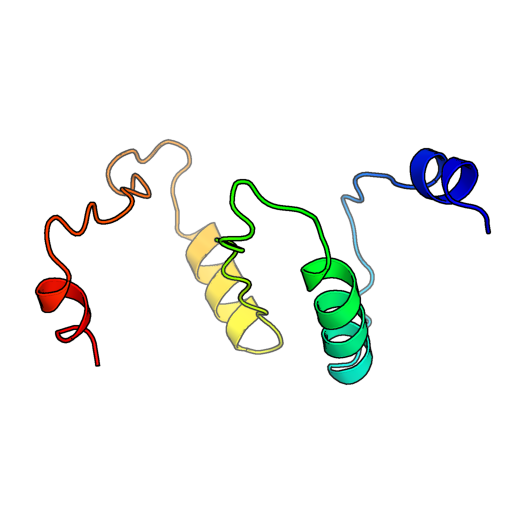U A O 1
ATOM 670 N N . LEU A 1 85 ? -2.874 -18.913 -18.582 1.00 47.22 85 LEU A N 1
ATOM 671 C CA . LEU A 1 85 ? -3.489 -17.881 -17.743 1.00 47.22 85 LEU A CA 1
ATOM 672 C C . LEU A 1 85 ? -5.027 -17.928 -17.741 1.00 47.22 85 LEU A C 1
ATOM 674 O O . LEU A 1 85 ? -5.639 -17.228 -16.940 1.00 47.22 85 LEU A O 1
ATOM 678 N N . ILE A 1 86 ? -5.644 -18.708 -18.635 1.00 47.25 86 ILE A N 1
ATOM 679 C CA . ILE A 1 86 ? -7.103 -18.720 -18.848 1.00 47.25 86 ILE A CA 1
ATOM 680 C C . ILE A 1 86 ? -7.799 -19.831 -18.037 1.00 47.25 86 ILE A C 1
ATOM 682 O O . ILE A 1 86 ? -8.985 -19.720 -17.763 1.00 47.25 86 ILE A O 1
ATOM 686 N N . ASP A 1 87 ? -7.072 -20.838 -17.548 1.00 36.56 87 ASP A N 1
ATOM 687 C CA . ASP A 1 87 ? -7.657 -22.027 -16.894 1.00 36.56 87 ASP A CA 1
ATOM 688 C C . ASP A 1 87 ? -7.859 -21.888 -15.367 1.00 36.56 87 ASP A C 1
ATOM 690 O O . ASP A 1 87 ? -7.916 -22.868 -14.628 1.00 36.56 87 ASP A O 1
ATOM 694 N N . MET A 1 88 ? -7.930 -20.652 -14.866 1.00 49.03 88 MET A N 1
ATOM 695 C CA . MET A 1 88 ? -8.164 -20.355 -13.443 1.00 49.03 88 MET A CA 1
ATOM 696 C C . MET A 1 88 ? -9.355 -19.412 -13.196 1.00 49.03 88 MET A C 1
ATOM 698 O O . MET A 1 88 ? -9.412 -18.781 -12.138 1.00 49.03 88 MET A O 1
ATOM 702 N N . SER A 1 89 ? -10.291 -19.306 -14.150 1.00 39.56 89 SER A N 1
ATOM 703 C CA . SER A 1 89 ? -11.612 -18.692 -13.928 1.00 39.56 89 SER A CA 1
ATOM 704 C C . SER A 1 89 ? -12.651 -19.730 -13.530 1.00 39.56 89 SER A C 1
ATOM 706 O O . SER A 1 89 ? -12.775 -20.709 -14.299 1.00 39.56 89 SER A O 1
#

Sequence (89 aa):
MNVTEATQRRASIRSFLPDPVTDEQIKDLLEVASRAPSGGNVQPWRVYVINGDSMERFRSFISSRKPGDSSTRCTRPVFKNRTELIDMS

Foldseek 3Di:
DDPVVVVVPDDDDDDDDPDDDDPVVVVVVVVVVQPDDDDVSPSPDDDDDADDPRVVVVVVVVVPDDPPPPVPDVPPPPPVDPVVVPPPD

Secondary structure (DSSP, 8-state):
--HHHHHHH--------SPPPPHHHHHHHHHHHTTS--GGG----------THHHHHHHHHHHHSPTT-GGG--------SGGGGSTT-

Mean predicted aligned error: 10.43 Å

Radius of gyration: 18.08 Å; Cα contacts (8 Å, |Δi|>4): 9; chains: 1; bounding box: 27×46×40 Å

Solvent-accessible surface area (backbone atoms only — not comparable to full-atom values): 6272 Å² total; per-residue (Å²): 136,56,72,68,59,52,60,72,69,64,72,91,81,91,79,79,76,91,73,79,80,56,70,65,62,51,50,56,53,50,63,60,58,69,68,59,90,44,81,92,67,64,66,85,78,80,87,84,88,69,60,72,73,55,37,52,54,47,51,56,55,57,70,72,55,66,92,85,63,70,89,70,59,87,67,72,82,77,69,89,53,85,74,73,73,66,84,81,121